Protein AF-A0AAN8ITY5-F1 (afdb_monomer)

Secondary structure (DSSP, 8-state):
------EEEEEEE-TTTTT-HHHHHHHHHHHHHHHHHH--SEEEEEEE-GGGSS-HHHHHHHHHHHHHTSHHHHHH-SEEEEEEETTTT-EEEEEEES-GGG-EEE-TTTT--EEEPPSEEEEEES-GGGTTTSS-TT---TTSGGGTTTTTT---

InterPro domains:
  IPR039737 Type I inositol 1,4,5-trisphosphate 5-phosphatase [PTHR12997] (4-120)

Structure (mmCIF, N/CA/C/O backbone):
data_AF-A0AAN8ITY5-F1
#
_entry.id   AF-A0AAN8ITY5-F1
#
loop_
_atom_site.group_PDB
_atom_site.id
_atom_site.type_symbol
_atom_site.label_atom_id
_atom_site.label_alt_id
_atom_site.label_comp_id
_atom_site.label_asym_id
_atom_site.label_entity_id
_atom_site.label_seq_id
_atom_site.pdbx_PDB_ins_code
_atom_site.Cartn_x
_atom_site.Cartn_y
_atom_site.Cartn_z
_atom_site.occupancy
_atom_site.B_iso_or_equiv
_atom_site.auth_seq_id
_atom_site.auth_comp_id
_atom_site.auth_asym_id
_atom_site.auth_atom_id
_atom_site.pdbx_PDB_model_num
ATOM 1 N N . MET A 1 1 ? -26.074 1.790 18.948 1.00 49.66 1 MET A N 1
ATOM 2 C CA . MET A 1 1 ? -25.411 2.813 18.115 1.00 49.66 1 MET A CA 1
ATOM 3 C C . MET A 1 1 ? -24.650 2.029 17.062 1.00 49.66 1 MET A C 1
ATOM 5 O O . MET A 1 1 ? -23.970 1.095 17.456 1.00 49.66 1 MET A O 1
ATOM 9 N N . ILE A 1 2 ? -24.892 2.248 15.768 1.00 50.47 2 ILE A N 1
ATOM 10 C CA . ILE A 1 2 ? -24.128 1.540 14.729 1.00 50.47 2 ILE A CA 1
ATOM 11 C C . ILE A 1 2 ? -22.766 2.225 14.687 1.00 50.47 2 ILE A C 1
ATOM 13 O O . ILE A 1 2 ? -22.696 3.390 14.299 1.00 50.47 2 ILE A O 1
ATOM 17 N N . ASP A 1 3 ? -21.725 1.537 15.147 1.00 61.53 3 ASP A N 1
ATOM 18 C CA . ASP A 1 3 ? -20.357 2.024 15.019 1.00 61.53 3 ASP A CA 1
ATOM 19 C C . ASP A 1 3 ? -20.012 2.068 13.529 1.00 61.53 3 ASP A C 1
ATOM 21 O O . ASP A 1 3 ? -19.988 1.050 12.836 1.00 61.53 3 ASP A O 1
ATOM 25 N N . TYR A 1 4 ? -19.828 3.278 13.006 1.00 69.00 4 TYR A N 1
ATOM 26 C CA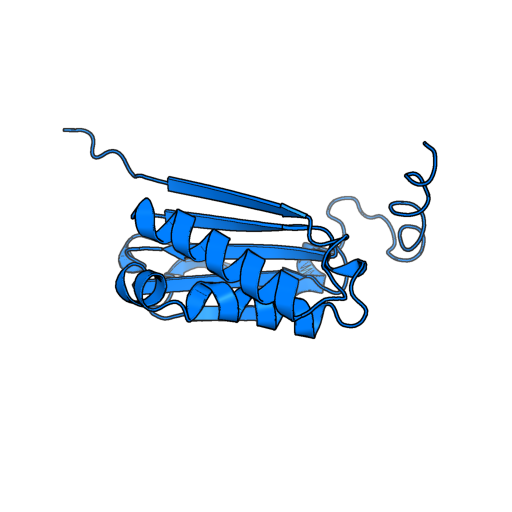 . TYR A 1 4 ? -19.408 3.471 11.628 1.00 69.00 4 TYR A CA 1
ATOM 27 C C . TYR A 1 4 ? -17.927 3.108 11.520 1.00 69.00 4 TYR A C 1
ATOM 29 O O . TYR A 1 4 ? -17.071 3.792 12.082 1.00 69.00 4 TYR A O 1
ATOM 37 N N . ILE A 1 5 ? -17.617 2.040 10.787 1.00 82.06 5 ILE A N 1
ATOM 38 C CA . ILE A 1 5 ? -16.234 1.675 10.479 1.00 82.06 5 ILE A CA 1
ATOM 39 C C . ILE A 1 5 ? -15.731 2.654 9.421 1.00 82.06 5 ILE A C 1
ATOM 41 O O . ILE A 1 5 ? -16.138 2.595 8.259 1.00 82.06 5 ILE A O 1
ATOM 45 N N . LYS A 1 6 ? -14.844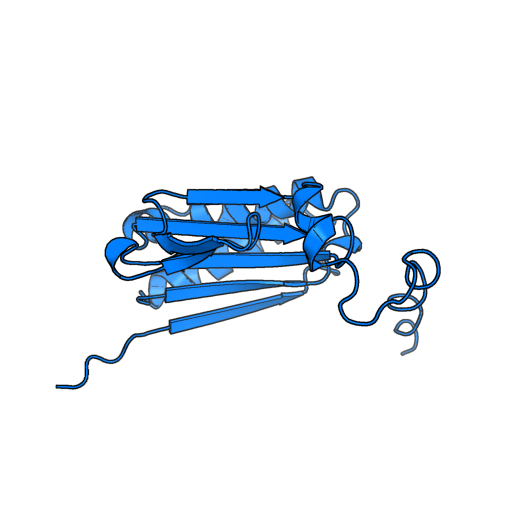 3.571 9.814 1.00 90.19 6 LYS A N 1
ATOM 46 C CA . LYS A 1 6 ? -14.212 4.489 8.865 1.00 90.19 6 LYS A CA 1
ATOM 47 C C . LYS A 1 6 ? -13.198 3.725 8.015 1.00 90.19 6 LYS A C 1
ATOM 49 O O . LYS A 1 6 ? -12.320 3.062 8.562 1.00 90.19 6 LYS A O 1
ATOM 54 N N . GLN A 1 7 ? -13.311 3.847 6.695 1.00 93.31 7 GLN A N 1
ATOM 55 C CA . GLN A 1 7 ? -12.426 3.192 5.732 1.00 93.31 7 GLN A CA 1
ATOM 56 C C . GLN A 1 7 ? -11.834 4.215 4.762 1.00 93.31 7 GLN A C 1
ATOM 58 O O . GLN A 1 7 ? -12.519 5.168 4.387 1.00 93.31 7 GLN A O 1
ATOM 63 N N . VAL A 1 8 ? -10.583 4.009 4.350 1.00 96.12 8 VAL A N 1
ATOM 64 C CA . VAL A 1 8 ? -9.900 4.834 3.341 1.00 96.12 8 VAL A CA 1
ATOM 65 C C . VAL A 1 8 ? -9.423 3.952 2.197 1.00 96.12 8 VAL A C 1
ATOM 67 O O . VAL A 1 8 ? -8.774 2.935 2.418 1.00 96.12 8 VAL A O 1
ATOM 70 N N . PHE A 1 9 ? -9.720 4.361 0.967 1.00 96.25 9 PHE A N 1
ATOM 71 C CA . PHE A 1 9 ? -9.265 3.681 -0.240 1.00 96.25 9 PHE A CA 1
ATOM 72 C C . PHE A 1 9 ? -8.524 4.681 -1.114 1.00 96.25 9 PHE A C 1
ATOM 74 O O . PHE A 1 9 ? -9.094 5.686 -1.536 1.00 96.25 9 PHE A O 1
ATOM 81 N N . ILE A 1 10 ? -7.258 4.395 -1.385 1.00 96.62 10 ILE A N 1
ATOM 82 C CA . ILE A 1 10 ? -6.405 5.187 -2.264 1.00 96.62 10 ILE A CA 1
ATOM 83 C C . ILE A 1 10 ? -6.040 4.316 -3.455 1.00 96.62 10 ILE A C 1
ATOM 85 O O . ILE A 1 10 ? -5.684 3.152 -3.299 1.00 96.62 10 ILE A O 1
ATOM 89 N N . THR A 1 11 ? -6.142 4.875 -4.655 1.00 95.38 11 THR A N 1
ATOM 90 C CA . THR A 1 11 ? -5.635 4.253 -5.879 1.00 95.38 11 THR A CA 1
ATOM 91 C C . THR A 1 11 ? -4.663 5.213 -6.544 1.00 95.38 11 THR A C 1
ATOM 93 O O . THR A 1 11 ? -4.987 6.388 -6.706 1.00 95.38 11 THR A O 1
ATOM 96 N N . GLY A 1 12 ? -3.481 4.726 -6.914 1.00 92.75 12 GLY A N 1
ATOM 97 C CA . GLY A 1 12 ? -2.471 5.507 -7.620 1.00 92.75 12 GLY A CA 1
ATOM 98 C C . GLY A 1 12 ? -1.902 4.756 -8.813 1.00 92.75 12 GLY A C 1
ATOM 99 O O . GLY A 1 12 ? -1.531 3.590 -8.693 1.00 92.75 12 GLY A O 1
ATOM 100 N N . ASP A 1 13 ? -1.806 5.442 -9.949 1.00 92.50 13 ASP A N 1
ATOM 101 C CA . ASP A 1 13 ? -1.031 4.984 -11.100 1.00 92.50 13 ASP A CA 1
ATOM 102 C C . ASP A 1 13 ? 0.372 5.598 -11.033 1.00 92.50 13 ASP A C 1
ATOM 104 O O . ASP A 1 13 ? 0.533 6.822 -11.064 1.00 92.50 13 ASP A O 1
ATOM 108 N N . VAL A 1 14 ? 1.387 4.747 -10.900 1.00 91.38 14 VAL A N 1
ATOM 109 C CA . VAL A 1 14 ? 2.791 5.159 -10.793 1.00 91.38 14 VAL A CA 1
ATOM 110 C C . VAL A 1 14 ? 3.534 5.073 -12.124 1.00 91.38 14 VAL A C 1
ATOM 112 O O . VAL A 1 14 ? 4.742 5.321 -12.154 1.00 91.38 14 VAL A O 1
ATOM 115 N N . SER A 1 15 ? 2.848 4.790 -13.238 1.00 89.69 15 SER A N 1
ATOM 116 C CA . SER A 1 15 ? 3.483 4.609 -14.550 1.00 89.69 15 SER A CA 1
ATOM 117 C C . SER A 1 15 ? 4.333 5.808 -14.987 1.00 89.69 15 SER A C 1
ATOM 119 O O . SER A 1 15 ? 5.366 5.651 -15.631 1.00 89.69 15 SER A O 1
ATOM 121 N N . CYS A 1 16 ? 3.911 7.018 -14.611 1.00 83.12 16 CYS A N 1
ATOM 122 C CA . CYS A 1 16 ? 4.576 8.279 -14.949 1.00 83.12 16 CYS A CA 1
ATOM 123 C C . CYS A 1 16 ? 5.647 8.708 -13.930 1.00 83.12 16 CYS A C 1
ATOM 125 O O . CYS A 1 16 ? 6.344 9.697 -14.156 1.00 83.12 16 CYS A O 1
ATOM 127 N N . ILE A 1 17 ? 5.750 7.999 -12.802 1.00 79.44 17 ILE A N 1
ATOM 128 C CA . ILE A 1 17 ? 6.635 8.325 -11.673 1.00 79.44 17 ILE A CA 1
ATOM 129 C C . ILE A 1 17 ? 7.766 7.294 -11.543 1.00 79.44 17 ILE A C 1
ATOM 131 O O . ILE A 1 17 ? 8.830 7.631 -11.036 1.00 79.44 17 ILE A O 1
ATOM 135 N N . GLY A 1 18 ? 7.558 6.066 -12.041 1.00 63.09 18 GLY A N 1
ATOM 136 C CA . GLY A 1 18 ? 8.342 4.844 -11.799 1.00 63.09 18 GLY A CA 1
ATOM 137 C C . GLY A 1 18 ? 9.867 4.896 -11.964 1.00 63.09 18 GLY A C 1
ATOM 138 O O . GLY A 1 18 ? 10.537 3.952 -11.564 1.00 63.09 18 GLY A O 1
ATOM 139 N N . THR A 1 19 ? 10.433 5.971 -12.513 1.00 66.94 19 THR A N 1
ATOM 140 C CA . THR A 1 19 ? 11.884 6.165 -12.689 1.00 66.94 19 THR A CA 1
ATOM 141 C C . THR A 1 19 ? 12.487 7.260 -11.798 1.00 66.94 19 THR A C 1
ATOM 143 O O . THR A 1 19 ? 13.698 7.470 -11.820 1.00 66.94 19 THR A O 1
ATOM 146 N N . LYS A 1 20 ? 11.678 7.962 -10.993 1.00 80.62 20 LYS A N 1
ATOM 147 C CA . LYS A 1 20 ? 12.106 9.065 -10.118 1.00 80.62 20 LYS A CA 1
ATOM 148 C C . LYS A 1 20 ? 11.875 8.707 -8.649 1.00 80.62 20 LYS A C 1
ATOM 150 O O . LYS A 1 20 ? 10.787 8.921 -8.117 1.00 80.62 20 LYS A O 1
ATOM 155 N N . ASP A 1 21 ? 12.910 8.177 -7.997 1.00 83.44 21 ASP A N 1
ATOM 156 C CA . ASP A 1 21 ? 12.844 7.697 -6.604 1.00 83.44 21 ASP A CA 1
ATOM 157 C C . ASP A 1 21 ? 12.321 8.770 -5.629 1.00 83.44 21 ASP A C 1
ATOM 159 O O . ASP A 1 21 ? 11.417 8.503 -4.839 1.00 83.44 21 ASP A O 1
ATOM 163 N N . ASP A 1 22 ? 12.801 10.013 -5.744 1.00 88.56 22 ASP A N 1
ATOM 164 C CA . ASP A 1 22 ? 12.366 11.123 -4.883 1.00 88.56 22 ASP A CA 1
ATOM 165 C C . ASP A 1 22 ? 10.868 11.438 -5.024 1.00 88.56 22 ASP A C 1
ATOM 167 O O . ASP A 1 22 ? 10.176 11.663 -4.025 1.00 88.56 22 ASP A O 1
ATOM 171 N N . ASP A 1 23 ? 10.343 11.414 -6.253 1.00 90.31 23 ASP A N 1
ATOM 172 C CA . ASP A 1 23 ? 8.926 11.680 -6.514 1.00 90.31 23 ASP A CA 1
ATOM 173 C C . ASP A 1 23 ? 8.047 10.546 -5.965 1.00 90.31 23 ASP A C 1
ATOM 175 O O . ASP A 1 23 ? 6.988 10.808 -5.391 1.00 90.31 23 ASP A O 1
ATOM 179 N N . LEU A 1 24 ? 8.501 9.292 -6.064 1.00 91.06 24 LEU A N 1
ATOM 180 C CA . LEU A 1 24 ? 7.813 8.137 -5.482 1.00 91.06 24 LEU A CA 1
ATOM 181 C C . LEU A 1 24 ? 7.811 8.163 -3.957 1.00 91.06 24 LEU A C 1
ATOM 183 O O . LEU A 1 24 ? 6.775 7.897 -3.344 1.00 91.06 24 LEU A O 1
ATOM 187 N N . ARG A 1 25 ? 8.938 8.509 -3.328 1.00 92.31 25 ARG A N 1
ATOM 188 C CA . ARG A 1 25 ? 9.019 8.676 -1.869 1.00 92.31 25 ARG A CA 1
ATOM 189 C C . ARG A 1 25 ? 8.081 9.771 -1.394 1.00 92.31 25 ARG A C 1
ATOM 191 O O . ARG A 1 25 ? 7.353 9.578 -0.422 1.00 92.31 25 ARG A O 1
ATOM 198 N N . ARG A 1 26 ? 8.059 10.901 -2.103 1.00 93.31 26 ARG A N 1
ATOM 199 C CA . ARG A 1 26 ? 7.149 12.006 -1.808 1.00 93.31 26 ARG A CA 1
ATOM 200 C C . ARG A 1 26 ? 5.695 11.575 -1.950 1.00 93.31 26 ARG A C 1
ATOM 202 O O . ARG A 1 26 ? 4.924 11.788 -1.023 1.00 93.31 26 ARG A O 1
ATOM 209 N N . TRP A 1 27 ? 5.332 10.944 -3.065 1.00 94.31 27 TRP A N 1
ATOM 210 C CA . TRP A 1 27 ? 3.978 10.435 -3.285 1.00 94.31 27 TRP A CA 1
ATOM 211 C C . TRP A 1 27 ? 3.550 9.471 -2.172 1.00 94.31 27 TRP A C 1
ATOM 213 O O . TRP A 1 27 ? 2.486 9.647 -1.584 1.00 94.31 27 TRP A O 1
ATOM 223 N N . SER A 1 28 ? 4.416 8.521 -1.815 1.00 95.12 28 SER A N 1
ATOM 224 C CA . SER A 1 28 ? 4.162 7.539 -0.753 1.00 95.12 28 SER A CA 1
ATOM 225 C C . SER A 1 28 ? 3.952 8.212 0.608 1.00 95.12 28 SER A C 1
ATOM 227 O O . SER A 1 28 ? 3.026 7.863 1.337 1.00 95.12 28 SER A O 1
ATOM 229 N N . SER A 1 29 ? 4.754 9.233 0.922 1.00 95.12 29 SER A N 1
ATOM 230 C CA . SER A 1 29 ? 4.606 10.017 2.151 1.00 95.12 29 SER A CA 1
ATOM 231 C C . SER A 1 29 ? 3.289 10.798 2.195 1.00 95.12 29 SER A C 1
ATOM 233 O O . SER A 1 29 ? 2.635 10.814 3.234 1.00 95.12 29 SER A O 1
ATOM 235 N N . GLU A 1 30 ? 2.863 11.416 1.090 1.00 95.81 30 GLU A N 1
ATOM 236 C CA . GLU A 1 30 ? 1.578 12.131 1.037 1.00 95.81 30 GLU A CA 1
ATOM 237 C C . GLU A 1 30 ? 0.384 11.173 1.162 1.00 95.81 30 GLU A C 1
ATOM 239 O O . GLU A 1 30 ? -0.554 11.457 1.904 1.00 95.81 30 GLU A O 1
ATOM 244 N N . VAL A 1 31 ? 0.447 9.997 0.527 1.00 96.88 31 VAL A N 1
ATOM 245 C CA . VAL A 1 31 ? -0.547 8.923 0.707 1.00 96.88 31 VAL A CA 1
ATOM 246 C C . VAL A 1 31 ? -0.652 8.515 2.176 1.00 96.88 31 VAL A C 1
ATOM 248 O O . VAL A 1 31 ? -1.751 8.386 2.715 1.00 96.88 31 VAL A O 1
ATOM 251 N N . ALA A 1 32 ? 0.483 8.334 2.845 1.00 96.88 32 ALA A N 1
ATOM 252 C CA . ALA A 1 32 ? 0.520 7.954 4.250 1.00 96.88 32 ALA A CA 1
ATOM 253 C C . ALA A 1 32 ? -0.059 9.039 5.168 1.00 96.88 32 ALA A C 1
ATOM 255 O O . ALA A 1 32 ? -0.821 8.720 6.081 1.00 96.88 32 ALA A O 1
ATOM 256 N N . LYS A 1 33 ? 0.240 10.317 4.904 1.00 96.50 33 LYS A N 1
ATOM 257 C CA . LYS A 1 33 ? -0.34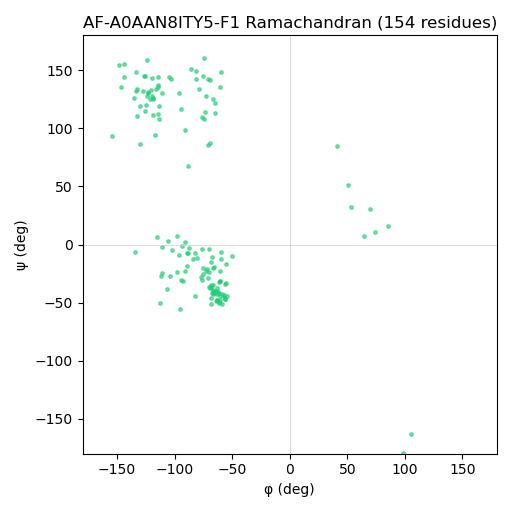9 11.450 5.636 1.00 96.50 33 LYS A CA 1
ATOM 258 C C . LYS A 1 33 ? -1.865 11.488 5.484 1.00 96.50 33 LYS A C 1
ATOM 260 O O . LYS A 1 33 ?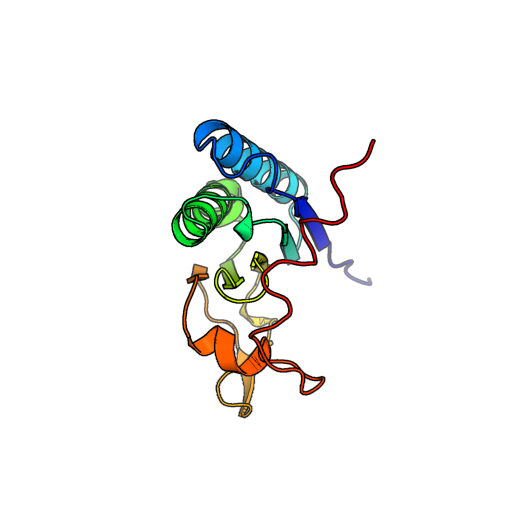 -2.554 11.563 6.495 1.00 96.50 33 LYS A O 1
ATOM 265 N N . GLU A 1 34 ? -2.377 11.350 4.263 1.00 96.31 34 GLU A N 1
ATOM 266 C CA . GLU A 1 34 ? -3.820 11.326 3.990 1.00 96.31 34 GLU A CA 1
ATOM 267 C C . GLU A 1 34 ? -4.525 10.228 4.806 1.00 96.31 34 GLU A C 1
ATOM 269 O O . GLU A 1 34 ? -5.528 10.469 5.479 1.00 96.31 34 GLU A O 1
ATOM 274 N N . ILE A 1 35 ? -3.965 9.015 4.823 1.00 97.19 35 ILE A N 1
ATOM 275 C CA . ILE A 1 35 ? -4.507 7.910 5.627 1.00 97.19 35 ILE A CA 1
ATOM 276 C C . ILE A 1 35 ? -4.442 8.245 7.124 1.00 97.19 35 ILE A C 1
ATOM 278 O O . ILE A 1 35 ? -5.426 8.059 7.848 1.00 97.19 35 ILE A O 1
ATOM 282 N N . ALA A 1 36 ? -3.294 8.731 7.597 1.00 95.31 36 ALA A N 1
ATOM 283 C CA . ALA A 1 36 ? -3.052 9.021 9.005 1.00 95.31 36 ALA A CA 1
ATOM 284 C C . ALA A 1 36 ? -3.964 10.130 9.550 1.00 95.31 36 ALA A C 1
ATOM 286 O O . ALA A 1 36 ? -4.479 10.012 10.662 1.00 95.31 36 ALA A O 1
ATOM 287 N N . GLU A 1 37 ? -4.210 11.186 8.776 1.00 95.38 37 GLU A N 1
ATOM 288 C CA . GLU A 1 37 ? -5.113 12.280 9.144 1.00 95.38 37 GLU A CA 1
ATOM 289 C C . GLU A 1 37 ? -6.552 11.792 9.298 1.00 95.38 37 GLU A C 1
ATOM 291 O O . GLU A 1 37 ? -7.279 12.205 10.208 1.00 95.38 37 GLU A O 1
ATOM 296 N N . GLN A 1 38 ? -6.956 10.853 8.446 1.00 94.81 38 GLN A N 1
ATOM 297 C CA . GLN A 1 38 ? -8.286 10.280 8.498 1.00 94.81 38 GLN A CA 1
ATOM 298 C C . GLN A 1 38 ? -8.481 9.288 9.652 1.00 94.81 38 GLN A C 1
ATOM 300 O O . GLN A 1 38 ? -9.623 9.140 10.094 1.00 94.81 38 GLN A O 1
ATOM 305 N N . LYS A 1 39 ? -7.425 8.645 10.163 1.00 93.62 39 LYS A N 1
ATOM 306 C CA . LYS A 1 39 ? -7.490 7.657 11.261 1.00 93.62 39 LYS A CA 1
ATOM 307 C C . LYS A 1 39 ? -8.548 6.555 11.042 1.00 93.62 39 LYS A C 1
ATOM 309 O O . LYS A 1 39 ? -9.405 6.360 11.906 1.00 93.62 39 LYS A O 1
ATOM 314 N N . PRO A 1 40 ? -8.565 5.864 9.888 1.00 95.19 40 PRO A N 1
ATOM 315 C CA . PRO A 1 40 ? -9.572 4.844 9.611 1.00 95.19 40 PRO A CA 1
ATOM 316 C C . PRO A 1 40 ? -9.324 3.553 10.404 1.00 95.19 40 PRO A C 1
ATOM 318 O O . PRO A 1 40 ? -8.210 3.273 10.830 1.00 95.19 40 PRO A O 1
ATOM 321 N N . GLU A 1 41 ? -10.351 2.724 10.555 1.00 93.50 41 GLU A N 1
ATOM 322 C CA . GLU A 1 41 ? -10.218 1.358 11.087 1.00 93.50 41 GLU A CA 1
ATOM 323 C C . GLU A 1 41 ? -9.520 0.425 10.085 1.00 93.50 41 GLU A C 1
ATOM 325 O O . GLU A 1 41 ? -8.864 -0.548 10.457 1.00 93.50 41 GLU A O 1
ATOM 330 N N . PHE A 1 42 ? -9.675 0.729 8.796 1.00 93.06 42 PHE A N 1
ATOM 331 C CA . PHE A 1 42 ? -9.139 -0.046 7.689 1.00 93.06 42 PHE A CA 1
ATOM 332 C C . PHE A 1 42 ? -8.761 0.876 6.532 1.00 93.06 42 PHE A C 1
ATOM 334 O O . PHE A 1 42 ? -9.533 1.767 6.166 1.00 93.06 42 PHE A O 1
ATOM 341 N N . ALA A 1 43 ? -7.595 0.659 5.935 1.00 96.38 43 ALA A N 1
ATOM 342 C CA . ALA A 1 43 ? -7.200 1.374 4.731 1.00 96.38 43 ALA A CA 1
ATOM 343 C C . ALA A 1 43 ? -6.628 0.439 3.668 1.00 96.38 43 ALA A C 1
ATOM 345 O O . ALA A 1 43 ? -5.993 -0.570 3.976 1.00 96.38 43 ALA A O 1
ATOM 346 N N . VAL A 1 44 ? -6.846 0.805 2.407 1.00 96.00 44 VAL A N 1
ATOM 347 C CA . VAL A 1 44 ? -6.295 0.112 1.242 1.00 96.00 44 VAL A CA 1
ATOM 348 C C . VAL A 1 44 ? -5.590 1.112 0.347 1.00 96.00 44 VAL A C 1
ATOM 350 O O . VAL A 1 44 ? -6.160 2.143 -0.009 1.00 96.00 44 VAL A O 1
ATOM 353 N N . VAL A 1 45 ? -4.374 0.772 -0.063 1.00 97.75 45 VAL A N 1
ATOM 354 C CA . VAL A 1 45 ? -3.644 1.466 -1.122 1.00 97.75 45 VAL A CA 1
ATOM 355 C C . VAL A 1 45 ? -3.486 0.508 -2.291 1.00 97.75 45 VAL A C 1
ATOM 357 O O . VAL A 1 45 ? -2.786 -0.498 -2.190 1.00 97.75 45 VAL A O 1
ATOM 360 N N . HIS A 1 46 ? -4.157 0.817 -3.392 1.00 96.88 46 HIS A N 1
ATOM 361 C CA . HIS A 1 46 ? -4.027 0.123 -4.662 1.00 96.88 46 HIS A CA 1
ATOM 362 C C . HIS A 1 46 ? -3.048 0.879 -5.565 1.00 96.88 46 HIS A C 1
ATOM 364 O O . HIS A 1 46 ? -3.164 2.091 -5.748 1.00 96.88 46 HIS A O 1
ATOM 370 N N . VAL A 1 47 ? -2.083 0.166 -6.132 1.00 95.38 47 VAL A N 1
ATOM 371 C CA . VAL A 1 47 ? -1.031 0.709 -6.993 1.00 95.38 47 VAL A CA 1
ATOM 372 C C . VAL A 1 47 ? -1.116 0.050 -8.360 1.00 95.38 47 VAL A C 1
ATOM 374 O O . VAL A 1 47 ? -1.215 -1.173 -8.459 1.00 95.38 47 VAL A O 1
ATOM 377 N N . GLN A 1 48 ? -1.052 0.858 -9.410 1.00 93.50 48 GLN A N 1
ATOM 378 C CA . GLN A 1 48 ? -1.051 0.423 -10.804 1.00 93.50 48 GLN A CA 1
ATOM 379 C C . GLN A 1 48 ? 0.180 0.973 -11.528 1.00 93.50 48 GLN A C 1
ATOM 381 O O . GLN A 1 48 ? 0.780 1.946 -11.078 1.00 93.50 48 GLN A O 1
ATOM 386 N N . GLY A 1 49 ? 0.570 0.351 -12.642 1.00 90.88 49 GLY A N 1
ATOM 387 C CA . GLY A 1 49 ? 1.636 0.882 -13.500 1.00 90.88 49 GLY A CA 1
ATOM 388 C C . GLY A 1 49 ? 3.062 0.502 -13.090 1.00 90.88 49 GLY A C 1
ATOM 389 O O . GLY A 1 49 ? 4.012 1.097 -13.594 1.00 90.88 49 GLY A O 1
ATOM 390 N N . LEU A 1 50 ? 3.251 -0.510 -12.229 1.00 90.62 50 LEU A N 1
ATOM 391 C CA . LEU A 1 50 ? 4.588 -0.922 -11.767 1.00 90.62 50 LEU A CA 1
ATOM 392 C C . LEU A 1 50 ? 5.502 -1.378 -12.914 1.00 90.62 50 LEU A C 1
ATOM 394 O O . LEU A 1 50 ? 6.705 -1.163 -12.854 1.00 90.62 50 LEU A O 1
ATOM 398 N N . HIS A 1 51 ? 4.947 -1.958 -13.982 1.00 90.06 51 HIS A N 1
ATOM 399 C CA . HIS A 1 51 ? 5.719 -2.401 -15.151 1.00 90.06 51 HIS A CA 1
ATOM 400 C C . HIS A 1 51 ? 6.343 -1.268 -15.974 1.00 90.06 51 HIS A C 1
ATOM 402 O O . HIS A 1 51 ? 7.135 -1.540 -16.873 1.00 90.06 51 HIS A O 1
ATOM 408 N N . SER A 1 52 ? 5.976 -0.011 -15.720 1.00 88.44 52 SER A N 1
ATOM 409 C CA . SER A 1 52 ? 6.630 1.134 -16.357 1.00 88.44 52 SER A CA 1
ATOM 410 C C . SER A 1 52 ? 7.955 1.508 -15.686 1.00 88.44 52 SER A C 1
ATOM 412 O O . SER A 1 52 ? 8.695 2.312 -16.245 1.00 88.44 52 SER A O 1
ATOM 414 N N . ALA A 1 53 ? 8.251 0.958 -14.505 1.00 87.75 53 ALA A N 1
ATOM 415 C CA . ALA A 1 53 ? 9.526 1.147 -13.826 1.00 87.75 53 ALA A CA 1
ATOM 416 C C . ALA A 1 53 ? 10.606 0.205 -14.381 1.00 87.75 53 ALA A C 1
ATOM 418 O O . ALA A 1 53 ? 10.312 -0.927 -14.764 1.00 87.75 53 ALA A O 1
ATOM 419 N N . ASP A 1 54 ? 11.864 0.652 -14.345 1.00 87.81 54 ASP A N 1
ATOM 420 C CA . ASP A 1 54 ? 13.018 -0.179 -14.721 1.00 87.81 54 ASP A CA 1
ATOM 421 C C . ASP A 1 54 ? 13.228 -1.345 -13.740 1.00 87.81 54 ASP A C 1
ATOM 423 O O . ASP A 1 54 ? 13.613 -2.443 -14.142 1.00 87.81 54 ASP A O 1
ATOM 427 N N . ASP A 1 55 ? 12.937 -1.110 -12.456 1.00 90.44 55 ASP A N 1
ATOM 428 C CA . ASP A 1 55 ? 12.963 -2.116 -11.393 1.00 90.44 55 ASP A CA 1
ATOM 429 C C . ASP A 1 55 ? 11.650 -2.072 -10.580 1.00 90.44 55 ASP A C 1
ATOM 431 O O . ASP A 1 55 ? 11.551 -1.374 -9.562 1.00 90.44 55 ASP A O 1
ATOM 435 N N . PRO A 1 56 ? 10.609 -2.797 -11.031 1.00 90.88 56 PRO A N 1
ATOM 436 C CA . PRO A 1 56 ? 9.312 -2.835 -10.357 1.00 90.88 56 PRO A CA 1
ATOM 437 C C . PRO A 1 56 ? 9.381 -3.371 -8.918 1.00 90.88 56 PRO A C 1
ATOM 439 O O . PRO A 1 56 ? 8.606 -2.937 -8.061 1.00 90.88 56 PRO A O 1
ATOM 442 N N . ASP A 1 57 ? 10.306 -4.291 -8.626 1.00 91.75 57 ASP A N 1
ATOM 443 C CA . ASP A 1 57 ? 10.498 -4.868 -7.291 1.00 91.75 57 ASP A CA 1
ATOM 444 C C . ASP A 1 57 ? 11.040 -3.820 -6.322 1.00 91.75 57 ASP A C 1
ATOM 446 O O . ASP A 1 57 ? 10.540 -3.678 -5.200 1.00 91.75 57 ASP A O 1
ATOM 450 N N . TYR A 1 58 ? 12.048 -3.068 -6.756 1.00 91.31 58 TYR A N 1
ATOM 451 C CA . TYR A 1 58 ? 12.602 -1.964 -5.986 1.00 91.31 58 TYR A CA 1
ATOM 452 C C . TYR A 1 58 ? 11.547 -0.884 -5.728 1.00 91.31 58 TYR A C 1
ATOM 454 O O . TYR A 1 58 ? 11.327 -0.522 -4.570 1.00 91.31 58 TYR A O 1
ATOM 462 N N . ILE A 1 59 ? 10.826 -0.436 -6.764 1.00 92.25 59 ILE A N 1
ATOM 463 C CA . ILE A 1 59 ? 9.771 0.579 -6.618 1.00 92.25 59 ILE A CA 1
ATOM 464 C C . ILE A 1 59 ? 8.683 0.128 -5.642 1.00 92.25 59 ILE A C 1
ATOM 466 O O . ILE A 1 59 ? 8.265 0.898 -4.777 1.00 92.25 59 ILE A O 1
ATOM 470 N N . SER A 1 60 ? 8.266 -1.136 -5.719 1.00 93.25 60 SER A N 1
ATOM 471 C CA . SER A 1 60 ? 7.290 -1.703 -4.786 1.00 93.25 60 SER A CA 1
ATOM 472 C C . SER A 1 60 ? 7.761 -1.583 -3.335 1.00 93.25 60 SER A C 1
ATOM 474 O O . SER A 1 60 ? 6.994 -1.173 -2.467 1.00 93.25 60 SER A O 1
ATOM 476 N N . ARG A 1 61 ? 9.040 -1.875 -3.059 1.00 93.25 61 ARG A N 1
ATOM 477 C CA . ARG A 1 61 ? 9.616 -1.742 -1.710 1.00 93.25 61 ARG A CA 1
ATOM 478 C C . ARG A 1 61 ? 9.680 -0.291 -1.248 1.00 93.25 61 ARG A C 1
ATOM 480 O O . ARG A 1 61 ? 9.410 -0.047 -0.078 1.00 93.25 61 ARG A O 1
ATOM 487 N N . VAL A 1 62 ? 10.007 0.644 -2.142 1.00 93.06 62 VAL A N 1
ATOM 488 C CA . VAL A 1 62 ? 10.030 2.086 -1.841 1.00 93.06 62 VAL A CA 1
ATOM 489 C C . VAL A 1 62 ? 8.642 2.596 -1.466 1.00 93.06 62 VAL A C 1
ATOM 491 O O . VAL A 1 62 ? 8.514 3.347 -0.503 1.00 93.06 62 VAL A O 1
ATOM 494 N N . ILE A 1 63 ? 7.602 2.165 -2.182 1.00 94.56 63 ILE A N 1
ATOM 495 C CA . ILE A 1 63 ? 6.217 2.538 -1.869 1.00 94.56 63 ILE A CA 1
ATOM 496 C C . ILE A 1 63 ? 5.802 1.985 -0.504 1.00 94.56 63 ILE A C 1
ATOM 498 O O . ILE A 1 63 ? 5.270 2.712 0.332 1.00 94.56 63 ILE A O 1
ATOM 502 N N . ILE A 1 64 ? 6.066 0.697 -0.268 1.00 94.38 64 ILE A N 1
ATOM 503 C CA . ILE A 1 64 ? 5.723 0.014 0.983 1.00 94.38 64 ILE A CA 1
ATOM 504 C C . ILE A 1 64 ? 6.392 0.707 2.177 1.00 94.38 64 ILE A C 1
ATOM 506 O O . ILE A 1 64 ? 5.696 1.053 3.131 1.00 94.38 64 ILE A O 1
ATOM 510 N N . SER A 1 65 ? 7.707 0.948 2.119 1.00 93.12 65 SER A N 1
ATOM 511 C CA . SER A 1 65 ? 8.440 1.609 3.208 1.00 93.12 65 SER A CA 1
ATOM 512 C C . SER A 1 65 ? 8.034 3.070 3.367 1.00 93.12 65 SER A C 1
ATOM 514 O O . SER A 1 65 ? 7.784 3.520 4.480 1.00 93.12 65 SER A O 1
ATOM 516 N N . GLY A 1 66 ? 7.854 3.800 2.262 1.00 93.31 66 GLY A N 1
ATOM 517 C CA . GLY A 1 66 ? 7.410 5.193 2.282 1.00 93.31 66 GLY A CA 1
ATOM 518 C C . GLY A 1 66 ? 6.036 5.402 2.926 1.00 93.31 66 GLY A C 1
ATOM 519 O O . GLY A 1 66 ? 5.759 6.508 3.389 1.00 93.31 66 GLY A O 1
ATOM 520 N N . ILE A 1 67 ? 5.200 4.358 2.977 1.00 95.62 67 ILE A N 1
ATOM 521 C CA . ILE A 1 67 ? 3.902 4.390 3.657 1.00 95.62 67 ILE A CA 1
ATOM 522 C C . ILE A 1 67 ? 3.988 3.849 5.087 1.00 95.62 67 ILE A C 1
ATOM 524 O O . ILE A 1 67 ? 3.584 4.537 6.021 1.00 95.62 67 ILE A O 1
ATOM 528 N N . ILE A 1 68 ? 4.482 2.622 5.272 1.00 93.38 68 ILE A N 1
ATOM 529 C CA . ILE A 1 68 ? 4.446 1.928 6.572 1.00 93.38 68 ILE A CA 1
ATOM 530 C C . ILE A 1 68 ? 5.392 2.568 7.588 1.00 93.38 68 ILE A C 1
ATOM 532 O O . ILE A 1 68 ? 5.044 2.653 8.765 1.00 93.38 68 ILE A O 1
ATOM 536 N N . ASP A 1 69 ? 6.555 3.053 7.147 1.00 89.94 69 ASP A N 1
AT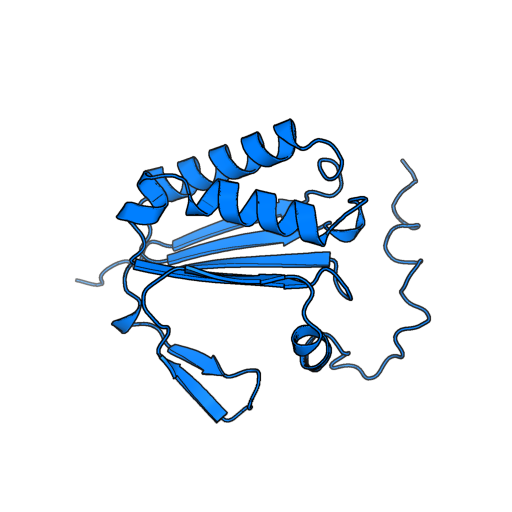OM 537 C CA . ASP A 1 69 ? 7.569 3.590 8.059 1.00 89.94 69 ASP A CA 1
ATOM 538 C C . ASP A 1 69 ? 7.209 4.995 8.569 1.00 89.94 69 ASP A C 1
ATOM 540 O O . ASP A 1 69 ? 7.910 5.546 9.424 1.00 89.94 69 ASP A O 1
ATOM 544 N N . LEU A 1 70 ? 6.107 5.587 8.085 1.00 92.00 70 LEU A N 1
ATOM 545 C CA . LEU A 1 70 ? 5.592 6.830 8.641 1.00 92.00 70 LEU A CA 1
ATOM 546 C C . LEU A 1 70 ? 5.124 6.575 10.094 1.00 92.00 70 LEU A C 1
ATOM 548 O O . LEU A 1 70 ? 4.240 5.739 10.312 1.00 92.00 70 LEU A O 1
ATOM 552 N N . PRO A 1 71 ? 5.661 7.288 11.108 1.00 91.00 71 PRO A N 1
ATOM 553 C CA . PRO A 1 71 ? 5.375 7.002 12.517 1.00 91.00 71 PRO A CA 1
ATOM 554 C C . PRO A 1 71 ? 3.887 7.005 12.873 1.00 91.00 71 PRO A C 1
ATOM 556 O O . PRO A 1 71 ? 3.456 6.275 13.763 1.00 91.00 71 PRO A O 1
ATOM 559 N N . GLU A 1 72 ? 3.099 7.843 12.211 1.00 92.88 72 GLU A N 1
ATOM 560 C CA . GLU A 1 72 ? 1.658 7.950 12.391 1.00 92.88 72 GLU A CA 1
ATOM 561 C C . GLU A 1 72 ? 0.918 6.701 11.898 1.00 92.88 72 GLU A C 1
ATOM 563 O O . GLU A 1 72 ? -0.027 6.272 12.556 1.00 92.88 72 GLU A O 1
ATOM 568 N N . ILE A 1 73 ? 1.373 6.084 10.801 1.00 94.31 73 ILE A N 1
ATOM 569 C CA . ILE A 1 73 ? 0.825 4.820 10.291 1.00 94.31 73 ILE A CA 1
ATOM 570 C C . ILE A 1 73 ? 1.155 3.691 11.262 1.00 94.31 73 ILE A C 1
ATOM 572 O O . ILE A 1 73 ? 0.245 3.006 11.727 1.00 94.31 73 ILE A O 1
ATOM 576 N N . HIS A 1 74 ? 2.425 3.555 11.646 1.00 87.69 74 HIS A N 1
ATOM 577 C CA . HIS A 1 74 ? 2.869 2.499 12.559 1.00 87.69 74 HIS A CA 1
ATOM 578 C C . HIS A 1 74 ? 2.193 2.584 13.942 1.00 87.69 74 HIS A C 1
ATOM 580 O O . HIS A 1 74 ? 1.985 1.572 14.605 1.00 87.69 74 HIS A O 1
ATOM 586 N N . LYS A 1 75 ? 1.857 3.787 14.423 1.00 90.88 75 LYS A N 1
ATOM 587 C CA . LYS A 1 75 ? 1.136 3.957 15.698 1.00 90.88 75 LYS A CA 1
ATOM 588 C C . LYS A 1 75 ? -0.354 3.654 15.597 1.00 90.88 75 LYS A C 1
ATOM 590 O O . LYS A 1 75 ? -0.966 3.359 16.618 1.00 90.88 75 LYS A O 1
ATOM 595 N N . HIS A 1 76 ? -0.941 3.838 14.418 1.00 94.69 76 HIS A N 1
ATOM 596 C CA . HIS A 1 76 ? -2.384 3.731 14.229 1.00 94.69 76 HIS A CA 1
ATOM 597 C C . HIS A 1 76 ? -2.813 2.338 13.771 1.00 94.69 76 HIS A C 1
ATOM 599 O O . HIS A 1 76 ? -3.910 1.925 14.117 1.00 94.69 76 HIS A O 1
ATOM 605 N N . PHE A 1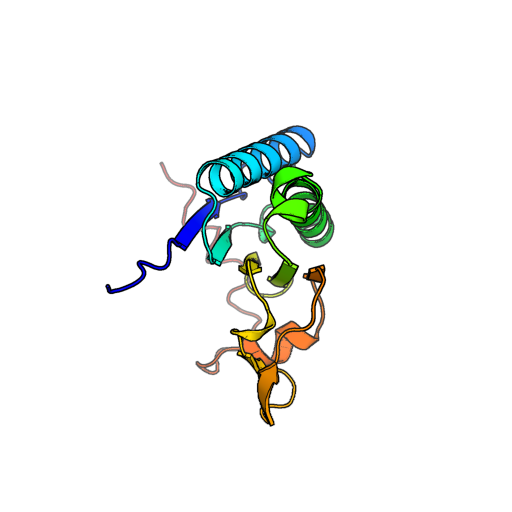 77 ? -1.986 1.605 13.024 1.00 94.56 77 PHE A N 1
ATOM 606 C CA . PHE A 1 77 ? -2.330 0.275 12.515 1.00 94.56 77 PHE A CA 1
ATOM 607 C C . PHE A 1 77 ? -1.465 -0.820 13.143 1.00 94.56 77 PHE A C 1
ATOM 609 O O . PHE A 1 77 ? -0.257 -0.851 12.923 1.00 94.56 77 PHE A O 1
ATOM 616 N N . ASP A 1 78 ? -2.090 -1.769 13.844 1.00 92.88 78 ASP A N 1
ATOM 617 C CA . ASP A 1 78 ? -1.391 -2.893 14.484 1.00 92.88 78 ASP A CA 1
ATOM 618 C C . ASP A 1 78 ? -0.862 -3.930 13.483 1.00 92.88 78 ASP A C 1
ATOM 620 O O . ASP A 1 78 ? 0.013 -4.742 13.806 1.00 92.88 78 ASP A O 1
ATOM 624 N N . SER A 1 79 ? -1.427 -3.962 12.273 1.00 92.81 79 SER A N 1
ATOM 625 C CA . SER A 1 79 ? -0.960 -4.866 11.228 1.00 92.81 79 SER A CA 1
ATOM 626 C C . SER A 1 79 ? -1.132 -4.306 9.826 1.00 92.81 79 SER A C 1
ATOM 628 O O . SER A 1 79 ? -2.021 -3.494 9.548 1.00 92.81 79 SER A O 1
ATOM 630 N N . SER A 1 80 ? -0.293 -4.791 8.917 1.00 92.94 80 SER A N 1
ATOM 631 C CA . SER A 1 80 ? -0.470 -4.567 7.491 1.00 92.94 80 S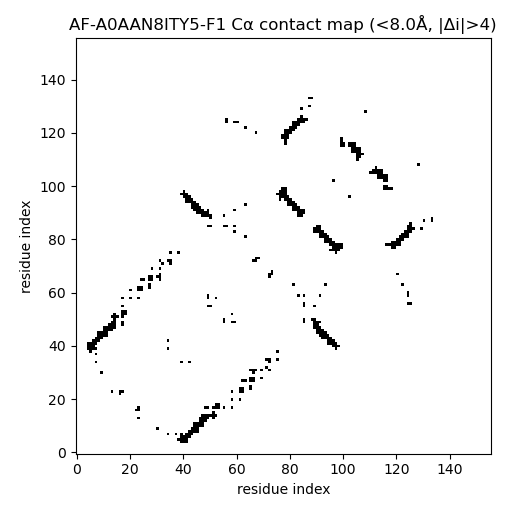ER A CA 1
ATOM 632 C C . SER A 1 80 ? -0.054 -5.772 6.670 1.00 92.94 80 SER A C 1
ATOM 634 O O . SER A 1 80 ? 0.771 -6.584 7.090 1.00 92.94 80 SER A O 1
ATOM 636 N N . ILE A 1 81 ? -0.634 -5.875 5.478 1.00 91.38 81 ILE A N 1
ATOM 637 C CA . ILE A 1 81 ? -0.255 -6.880 4.494 1.00 91.38 81 ILE A CA 1
ATOM 638 C C . ILE A 1 81 ? -0.140 -6.212 3.130 1.00 91.38 81 ILE A C 1
ATOM 640 O O . ILE A 1 81 ? -1.090 -5.589 2.658 1.00 91.38 81 ILE A O 1
ATOM 644 N N . ALA A 1 82 ? 1.008 -6.373 2.478 1.00 91.56 82 ALA A N 1
ATOM 645 C CA . ALA A 1 82 ? 1.239 -5.898 1.122 1.00 91.56 82 ALA A CA 1
ATOM 646 C C . ALA A 1 82 ? 1.448 -7.049 0.133 1.00 91.56 82 ALA A C 1
ATOM 648 O O . ALA A 1 82 ? 2.195 -7.994 0.395 1.00 91.56 82 ALA A O 1
ATOM 649 N N . PHE A 1 83 ? 0.838 -6.931 -1.041 1.00 90.25 83 PHE A N 1
ATOM 650 C CA . PHE A 1 83 ? 0.986 -7.849 -2.162 1.00 90.25 83 PHE A CA 1
ATOM 651 C C . PHE A 1 83 ? 1.228 -7.061 -3.443 1.00 90.25 83 PHE A C 1
ATOM 653 O O . PHE A 1 83 ? 0.324 -6.390 -3.936 1.00 90.25 83 PHE A O 1
ATOM 660 N N . PHE A 1 84 ? 2.440 -7.153 -3.975 1.00 91.12 84 PHE A N 1
ATOM 661 C CA . PHE A 1 84 ? 2.842 -6.497 -5.211 1.00 91.12 84 PHE A CA 1
ATOM 662 C C . PHE A 1 84 ? 3.244 -7.567 -6.218 1.00 91.12 84 PHE A C 1
ATOM 664 O O . PHE A 1 84 ? 4.240 -8.273 -6.039 1.00 91.12 84 PHE A O 1
ATOM 671 N N . ASP A 1 85 ? 2.425 -7.706 -7.256 1.00 87.75 85 ASP A N 1
ATOM 672 C CA . ASP A 1 85 ? 2.726 -8.540 -8.407 1.00 87.75 85 ASP A CA 1
ATOM 673 C C . ASP A 1 85 ? 3.429 -7.704 -9.470 1.00 87.75 85 ASP A C 1
ATOM 675 O O . ASP A 1 85 ? 2.817 -6.982 -10.257 1.00 87.75 85 ASP A O 1
ATOM 679 N N . THR A 1 86 ? 4.742 -7.832 -9.464 1.00 88.69 86 THR A N 1
ATOM 680 C CA . THR A 1 86 ? 5.668 -7.170 -10.373 1.00 88.69 86 THR A CA 1
ATOM 681 C C . THR A 1 86 ? 6.006 -8.021 -11.597 1.00 88.69 86 THR A C 1
ATOM 683 O O . THR A 1 86 ? 6.772 -7.567 -12.446 1.00 88.69 86 THR A O 1
ATOM 686 N N . THR A 1 87 ? 5.466 -9.246 -11.701 1.00 82.88 87 THR A N 1
ATOM 687 C CA . THR A 1 87 ? 5.822 -10.202 -12.758 1.00 82.88 87 THR A CA 1
ATOM 688 C C . THR A 1 87 ? 4.737 -10.357 -13.820 1.00 82.88 87 THR A C 1
ATOM 690 O O . THR A 1 87 ? 5.078 -10.502 -14.999 1.00 82.88 87 THR A O 1
ATOM 693 N N . ILE A 1 88 ? 3.450 -10.353 -13.443 1.00 80.12 88 ILE A N 1
ATOM 694 C CA . ILE A 1 88 ? 2.346 -10.619 -14.383 1.00 80.12 88 ILE A CA 1
ATOM 695 C C . ILE A 1 88 ? 1.467 -9.390 -14.623 1.00 80.12 88 ILE A C 1
ATOM 697 O O . ILE A 1 88 ? 1.210 -9.054 -15.781 1.00 80.12 88 ILE A O 1
ATOM 701 N N . THR A 1 89 ? 0.989 -8.721 -13.574 1.00 83.31 89 THR A N 1
ATOM 702 C CA . THR A 1 89 ? 0.008 -7.623 -13.684 1.00 83.31 89 THR A CA 1
ATOM 703 C C . THR A 1 89 ? 0.596 -6.234 -13.505 1.00 83.31 89 THR A C 1
ATOM 705 O O . THR A 1 89 ? 0.051 -5.286 -14.067 1.00 83.31 89 THR A O 1
ATOM 708 N N . GLY A 1 90 ? 1.691 -6.084 -12.761 1.00 88.12 90 GLY A N 1
ATOM 709 C CA . GLY A 1 90 ? 2.238 -4.770 -12.424 1.00 88.12 90 GLY A CA 1
ATOM 710 C C . GLY A 1 90 ? 1.339 -4.002 -11.453 1.00 88.12 90 GLY A C 1
ATOM 711 O O . GLY A 1 90 ? 1.281 -2.770 -11.511 1.00 88.12 90 GLY A O 1
ATOM 712 N N . LEU A 1 91 ? 0.617 -4.731 -10.595 1.00 90.69 91 LEU A N 1
ATOM 713 C CA . LEU A 1 91 ? -0.326 -4.200 -9.614 1.00 90.69 91 LEU A CA 1
ATOM 714 C C . LEU A 1 91 ? 0.160 -4.460 -8.188 1.00 90.69 91 LEU A C 1
ATOM 716 O O . LEU A 1 91 ? 0.700 -5.520 -7.871 1.00 90.69 91 LEU A O 1
ATOM 720 N N . GLY A 1 92 ? -0.099 -3.503 -7.306 1.00 92.12 92 GLY A N 1
ATOM 721 C CA . GLY A 1 92 ? 0.192 -3.584 -5.882 1.00 92.12 92 GLY A CA 1
ATOM 722 C C . GLY A 1 92 ? -1.041 -3.317 -5.037 1.00 92.12 92 GLY A C 1
ATOM 723 O O . GLY A 1 92 ? -1.893 -2.510 -5.392 1.00 92.12 92 GLY A O 1
ATOM 724 N N . ASN A 1 93 ? -1.145 -3.996 -3.904 1.00 93.75 93 ASN A N 1
ATOM 725 C CA . ASN A 1 93 ? -2.131 -3.701 -2.876 1.00 93.75 93 ASN A CA 1
ATOM 726 C C . ASN A 1 93 ? -1.442 -3.699 -1.517 1.00 93.75 93 ASN A C 1
ATOM 728 O O . ASN A 1 93 ? -0.727 -4.642 -1.190 1.00 93.75 93 ASN A O 1
ATOM 732 N N . LEU A 1 94 ? -1.691 -2.672 -0.719 1.00 95.38 94 LEU A N 1
ATOM 733 C CA . LEU A 1 94 ? -1.325 -2.596 0.688 1.00 95.38 94 LEU A CA 1
ATOM 734 C C . LEU A 1 94 ? -2.606 -2.446 1.503 1.00 95.38 94 LEU A C 1
ATOM 736 O O . LEU A 1 94 ? -3.395 -1.536 1.262 1.00 95.38 94 LEU A O 1
ATOM 740 N N . TYR A 1 95 ? -2.791 -3.334 2.468 1.00 94.12 95 TYR A N 1
ATOM 741 C CA . TYR A 1 95 ? -3.907 -3.339 3.400 1.00 94.12 95 TYR A CA 1
ATOM 742 C C . TYR A 1 95 ? -3.392 -2.978 4.791 1.00 94.12 95 TYR A C 1
ATOM 744 O O . TYR A 1 95 ? -2.411 -3.562 5.251 1.00 94.12 95 TYR A O 1
ATOM 752 N N . LEU A 1 96 ? -4.047 -2.029 5.454 1.00 95.06 96 LEU A N 1
ATOM 753 C CA . LEU A 1 96 ? -3.720 -1.553 6.796 1.00 95.06 96 LEU A CA 1
ATOM 754 C C . LEU A 1 96 ? -4.913 -1.825 7.713 1.00 95.06 96 LEU A C 1
ATOM 756 O O . LEU A 1 96 ? -6.032 -1.405 7.405 1.00 95.06 96 LEU A O 1
ATOM 760 N N . PHE A 1 97 ? -4.687 -2.508 8.833 1.00 93.81 97 PHE A N 1
ATOM 761 C CA . PHE A 1 97 ? -5.741 -2.892 9.774 1.00 93.81 97 PHE A CA 1
ATOM 762 C C . PHE A 1 97 ? -5.441 -2.318 11.150 1.00 93.81 97 PHE A C 1
ATOM 764 O O . PHE A 1 97 ? -4.358 -2.552 11.691 1.00 93.81 97 PHE A O 1
ATOM 771 N N . ARG A 1 98 ? -6.398 -1.568 11.713 1.00 93.38 98 ARG A N 1
ATOM 772 C CA . ARG A 1 98 ? -6.236 -0.988 13.049 1.00 93.38 98 ARG A CA 1
ATOM 773 C C . ARG A 1 98 ? -6.100 -2.088 14.091 1.00 93.38 98 ARG A C 1
ATOM 775 O O . ARG A 1 98 ? -5.165 -2.059 14.872 1.00 93.38 98 ARG A O 1
ATOM 782 N N . ASP A 1 99 ? -6.994 -3.071 14.030 1.00 90.56 99 ASP A N 1
ATOM 783 C CA . ASP A 1 99 ? -7.000 -4.249 14.890 1.00 90.56 99 ASP A CA 1
ATOM 784 C C . ASP A 1 99 ? -7.026 -5.522 14.032 1.00 90.56 99 ASP A C 1
ATOM 786 O O . ASP A 1 99 ? -7.985 -5.801 13.309 1.00 90.56 99 ASP A O 1
ATOM 790 N N . HIS A 1 100 ? -5.954 -6.307 14.117 1.00 85.69 100 HIS A N 1
ATOM 791 C CA . HIS A 1 100 ? -5.795 -7.564 13.387 1.00 85.69 100 HIS A CA 1
ATOM 792 C C . HIS A 1 100 ? -6.634 -8.713 13.966 1.00 85.69 100 HIS A C 1
ATOM 794 O O . HIS A 1 100 ? -6.896 -9.695 13.268 1.00 85.69 100 HIS A O 1
ATOM 800 N N . SER A 1 101 ? -7.063 -8.627 15.230 1.00 86.19 101 SER A N 1
ATOM 801 C CA . SER A 1 101 ? -7.815 -9.686 15.917 1.00 86.19 101 SER A CA 1
ATOM 802 C C . SER A 1 101 ? -9.241 -9.842 15.376 1.00 86.19 101 SER A C 1
ATOM 804 O O . SER A 1 101 ? -9.812 -10.934 15.406 1.00 86.19 101 SER A O 1
ATOM 806 N N . ALA A 1 102 ? -9.784 -8.783 14.777 1.00 77.88 102 ALA A N 1
ATOM 807 C CA . ALA A 1 102 ? -11.088 -8.786 14.126 1.00 77.88 102 ALA A CA 1
ATOM 808 C C . ALA A 1 102 ? -11.040 -9.222 12.648 1.00 77.88 102 ALA A C 1
ATOM 810 O O . ALA A 1 102 ? -12.088 -9.314 12.008 1.00 77.88 102 ALA A O 1
ATOM 811 N N . VAL A 1 103 ? -9.850 -9.482 12.087 1.00 81.94 103 VAL A N 1
ATOM 812 C CA . VAL A 1 103 ? -9.675 -9.678 10.642 1.00 81.94 103 VAL A CA 1
ATOM 813 C C . VAL A 1 103 ? -9.122 -11.058 10.311 1.00 81.94 103 VAL A C 1
ATOM 815 O O . VAL A 1 103 ? -8.058 -11.479 10.771 1.00 81.94 103 VAL A O 1
ATOM 818 N N . GLN A 1 104 ? -9.828 -11.739 9.414 1.00 82.75 104 GLN A N 1
ATOM 819 C CA . GLN A 1 104 ? -9.358 -12.966 8.795 1.00 82.75 104 GLN A CA 1
ATOM 820 C C . GLN A 1 104 ? -9.141 -12.742 7.304 1.00 82.75 104 GLN A C 1
ATOM 822 O O . GLN A 1 104 ? -9.984 -12.170 6.615 1.00 82.75 104 GLN A O 1
ATOM 827 N N . GLN A 1 105 ? -8.018 -13.235 6.796 1.00 78.38 105 GLN A N 1
ATOM 828 C CA . GLN A 1 105 ? -7.732 -13.275 5.371 1.00 78.38 105 GLN A CA 1
ATOM 829 C C . GLN A 1 105 ? -7.937 -14.687 4.846 1.00 78.38 105 GLN A C 1
ATOM 831 O O . GLN A 1 105 ? -7.597 -15.663 5.510 1.00 78.38 105 GLN A O 1
ATOM 836 N N . PHE A 1 106 ? -8.462 -14.819 3.637 1.00 78.19 106 PHE A N 1
ATOM 837 C CA . PHE A 1 106 ? -8.493 -16.119 2.989 1.00 78.19 106 PHE A CA 1
ATOM 838 C C . PHE A 1 106 ? -7.060 -16.575 2.682 1.00 78.19 106 PHE A C 1
ATOM 840 O O . PHE A 1 106 ? -6.302 -15.858 2.025 1.00 78.19 106 PHE A O 1
ATOM 847 N N . ASP A 1 107 ? -6.680 -17.761 3.156 1.00 69.31 107 ASP A N 1
ATOM 848 C CA . ASP A 1 107 ? -5.406 -18.386 2.824 1.00 69.31 107 ASP A CA 1
ATOM 849 C C . ASP A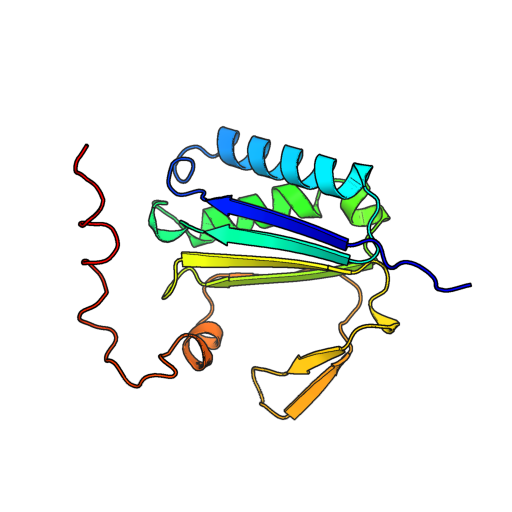 1 107 ? -5.417 -18.865 1.378 1.00 69.31 107 ASP A C 1
ATOM 851 O O . ASP A 1 107 ? -5.705 -20.019 1.052 1.00 69.31 107 ASP A O 1
ATOM 855 N N . ARG A 1 108 ? -5.069 -17.920 0.515 1.00 65.12 108 ARG A N 1
ATOM 856 C CA . ARG A 1 108 ? -4.978 -18.087 -0.928 1.00 65.12 108 ARG A CA 1
ATOM 857 C C . ARG A 1 108 ? -3.883 -19.056 -1.372 1.00 65.12 108 ARG A C 1
ATOM 859 O O . ARG A 1 108 ? -3.947 -19.528 -2.499 1.00 65.12 108 ARG A O 1
ATOM 866 N N . TYR A 1 109 ? -2.890 -19.344 -0.528 1.00 62.12 109 TYR A N 1
ATOM 867 C CA . TYR A 1 109 ? -1.755 -20.188 -0.912 1.00 62.12 109 TYR A CA 1
ATOM 868 C C . TYR A 1 109 ? -2.085 -21.663 -0.801 1.00 62.12 109 TYR A C 1
ATOM 870 O O . TYR A 1 109 ? -1.766 -22.446 -1.690 1.00 62.12 109 TYR A O 1
ATOM 878 N N . LEU A 1 110 ? -2.731 -22.042 0.298 1.00 66.06 110 LEU A N 1
ATOM 879 C CA . LEU A 1 110 ? -3.058 -23.440 0.556 1.00 66.06 110 LEU A CA 1
ATOM 880 C C . LEU A 1 110 ? -4.532 -23.741 0.270 1.00 66.06 110 LEU A C 1
ATOM 882 O O . LEU A 1 110 ? -4.939 -24.896 0.360 1.00 66.06 110 LEU A O 1
ATOM 886 N N . ASN A 1 111 ? -5.331 -22.721 -0.070 1.00 68.81 111 ASN A N 1
ATOM 887 C CA . ASN A 1 111 ? -6.776 -22.825 -0.278 1.00 68.81 111 ASN A CA 1
ATOM 888 C C . ASN A 1 111 ? -7.484 -23.476 0.929 1.00 68.81 111 ASN A C 1
ATOM 890 O O . ASN A 1 111 ? -8.459 -24.211 0.782 1.00 68.81 111 ASN A O 1
ATOM 894 N N . THR A 1 112 ? -6.951 -23.247 2.137 1.00 72.00 112 THR A N 1
ATOM 895 C CA . THR A 1 112 ? -7.391 -23.933 3.368 1.00 72.00 112 THR A CA 1
ATOM 896 C C . THR A 1 112 ? -8.508 -23.206 4.116 1.00 72.00 112 THR A C 1
ATOM 898 O O . THR A 1 112 ? -8.949 -23.681 5.159 1.00 72.00 112 THR A O 1
ATOM 901 N N . GLY A 1 113 ? -8.993 -22.077 3.589 1.00 77.38 113 GLY A N 1
ATOM 902 C CA . GLY A 1 113 ? -10.014 -21.247 4.228 1.00 77.38 113 GLY A CA 1
ATOM 903 C C . GLY A 1 113 ? -9.447 -19.963 4.829 1.00 77.38 113 GLY A C 1
ATOM 904 O O . GLY A 1 113 ? -8.349 -19.531 4.490 1.00 77.38 113 GLY A O 1
ATOM 905 N N . TYR A 1 114 ? -10.210 -19.324 5.711 1.00 80.94 114 TYR A N 1
ATOM 906 C CA . TYR A 1 114 ? -9.818 -18.070 6.349 1.00 80.94 114 TYR A CA 1
ATOM 907 C C . TYR A 1 114 ? -8.823 -18.308 7.492 1.00 80.94 114 TYR A C 1
ATOM 909 O O . TYR A 1 114 ? -9.007 -19.191 8.328 1.00 80.94 114 TYR A O 1
ATOM 917 N N . ARG A 1 115 ? -7.757 -17.509 7.528 1.00 81.00 115 ARG A N 1
ATOM 918 C CA . ARG A 1 115 ? -6.734 -17.482 8.572 1.00 81.00 115 ARG A CA 1
ATOM 919 C C . ARG A 1 115 ? -6.686 -16.114 9.221 1.00 81.00 115 ARG A C 1
ATOM 921 O O . ARG A 1 115 ? -6.810 -15.092 8.550 1.00 81.00 115 ARG A O 1
ATOM 928 N N . GLN A 1 116 ? -6.447 -16.111 10.524 1.00 83.94 116 GLN A N 1
ATOM 929 C CA . GLN A 1 116 ? -6.221 -14.881 11.265 1.00 83.94 116 GLN A CA 1
ATOM 930 C C . GLN A 1 116 ? -4.993 -14.143 10.717 1.00 83.94 116 GLN A C 1
ATOM 932 O O . GLN A 1 116 ? -3.954 -14.765 10.465 1.00 83.94 116 GLN A O 1
ATOM 937 N N . ILE A 1 117 ? -5.111 -12.827 10.549 1.00 84.12 117 ILE A N 1
ATOM 938 C CA . ILE A 1 117 ? -3.957 -11.970 10.272 1.00 84.12 117 ILE A CA 1
ATOM 939 C C . ILE A 1 117 ? -3.080 -11.899 11.528 1.00 84.12 117 ILE A C 1
ATOM 941 O O . ILE A 1 117 ? -3.580 -11.897 12.652 1.00 84.12 117 ILE A O 1
ATOM 945 N N . ARG A 1 118 ? -1.758 -11.896 11.347 1.00 84.62 118 ARG A N 1
ATOM 946 C CA . ARG A 1 118 ? -0.803 -11.741 12.450 1.00 84.62 118 ARG A CA 1
ATOM 947 C C . ARG A 1 118 ? -0.578 -10.258 12.730 1.00 84.62 118 ARG A C 1
ATOM 949 O O . ARG A 1 118 ? -0.656 -9.445 11.816 1.00 84.62 118 ARG A O 1
ATOM 956 N N . ALA A 1 119 ? -0.268 -9.925 13.980 1.00 87.25 119 ALA A N 1
ATOM 957 C CA . ALA A 1 119 ? 0.252 -8.602 14.308 1.00 87.25 119 ALA A CA 1
ATOM 958 C C . ALA A 1 119 ? 1.563 -8.333 13.549 1.00 87.25 119 ALA A C 1
ATOM 960 O O . ALA A 1 119 ? 2.353 -9.258 13.333 1.00 87.25 119 ALA A O 1
ATOM 961 N N . GLY A 1 120 ? 1.807 -7.067 13.213 1.00 88.69 120 GLY A N 1
ATOM 962 C CA . GLY A 1 120 ? 2.977 -6.637 12.454 1.00 88.69 120 GLY A CA 1
ATOM 963 C C . GLY A 1 120 ? 2.715 -6.437 10.960 1.00 88.69 120 GLY A C 1
ATOM 964 O O . GLY A 1 120 ? 1.594 -6.562 10.466 1.00 88.69 120 GLY A O 1
ATOM 965 N N . HIS A 1 121 ? 3.774 -6.064 10.248 1.00 89.25 121 HIS A N 1
ATOM 966 C CA . HIS A 1 121 ? 3.706 -5.588 8.870 1.00 89.25 121 HIS A CA 1
ATOM 967 C C . HIS A 1 121 ? 4.389 -6.580 7.929 1.00 89.25 121 HIS A C 1
ATOM 969 O O . HIS A 1 121 ? 5.616 -6.686 7.910 1.00 89.25 121 HIS A O 1
ATOM 975 N N . ASP A 1 122 ? 3.590 -7.296 7.142 1.00 88.19 122 ASP A N 1
ATOM 976 C CA . ASP A 1 122 ? 4.062 -8.298 6.190 1.00 88.19 122 ASP A CA 1
ATOM 977 C C . ASP A 1 122 ? 3.985 -7.770 4.752 1.00 88.19 122 ASP A C 1
ATOM 979 O O . ASP A 1 122 ? 3.058 -7.055 4.365 1.00 88.19 122 ASP A O 1
ATOM 983 N N . SER A 1 123 ? 4.950 -8.146 3.911 1.00 88.25 123 SER A N 1
ATOM 984 C CA . SER A 1 123 ? 4.938 -7.779 2.492 1.00 88.25 123 SER A CA 1
ATOM 985 C C . SER A 1 123 ? 5.479 -8.878 1.588 1.00 88.25 123 SER A C 1
ATOM 987 O O . SER A 1 123 ? 6.420 -9.599 1.926 1.00 88.25 123 SER A O 1
ATOM 989 N N . ILE A 1 124 ? 4.877 -8.994 0.406 1.00 86.06 124 ILE A N 1
ATOM 990 C CA . ILE A 1 124 ? 5.290 -9.917 -0.648 1.00 86.06 124 ILE A CA 1
ATOM 991 C C . ILE A 1 124 ? 5.393 -9.134 -1.953 1.00 86.06 124 ILE A C 1
ATOM 993 O O . ILE A 1 124 ? 4.405 -8.586 -2.437 1.00 86.06 124 ILE A O 1
ATOM 997 N N . VAL A 1 125 ? 6.601 -9.119 -2.513 1.00 86.12 125 VAL A N 1
ATOM 998 C CA . VAL A 1 125 ? 6.952 -8.461 -3.777 1.00 86.12 125 VAL A CA 1
ATOM 999 C C . VAL A 1 125 ? 7.573 -9.513 -4.694 1.00 86.12 125 VAL A C 1
ATOM 1001 O O . VAL A 1 125 ? 8.478 -10.226 -4.254 1.00 86.12 125 VAL A O 1
ATOM 1004 N N . GLY A 1 126 ? 7.063 -9.647 -5.920 1.00 73.38 126 GLY A N 1
ATOM 1005 C CA . GLY A 1 126 ? 7.698 -10.420 -7.000 1.00 73.38 126 GLY A CA 1
ATOM 1006 C C . GLY A 1 126 ? 7.845 -11.935 -6.794 1.00 73.38 126 GLY A C 1
ATOM 1007 O O . GLY A 1 126 ? 8.493 -12.605 -7.596 1.00 73.38 126 GLY A O 1
ATOM 1008 N N . ARG A 1 127 ? 7.276 -12.525 -5.732 1.00 66.38 127 ARG A N 1
ATOM 1009 C CA . ARG A 1 127 ? 7.381 -13.977 -5.491 1.00 66.38 127 ARG A CA 1
ATOM 1010 C C . ARG A 1 127 ? 6.558 -14.788 -6.492 1.00 66.38 127 ARG A C 1
ATOM 1012 O O . ARG A 1 127 ? 5.401 -14.469 -6.743 1.00 66.38 127 ARG A O 1
ATOM 1019 N N . SER A 1 128 ? 7.101 -15.939 -6.896 1.00 52.66 128 SER A N 1
ATOM 1020 C CA . SER A 1 128 ? 6.433 -16.981 -7.698 1.00 52.66 128 SER A CA 1
ATOM 1021 C C . SER A 1 128 ? 5.125 -17.508 -7.094 1.00 52.66 128 SER A C 1
ATOM 1023 O O . SER A 1 128 ? 4.303 -18.089 -7.788 1.00 52.66 128 SER A O 1
ATOM 1025 N N . GLU A 1 129 ? 4.864 -17.279 -5.808 1.00 49.03 129 GLU A N 1
ATOM 1026 C CA . GLU A 1 129 ? 3.569 -17.594 -5.192 1.00 49.03 129 GLU A CA 1
ATOM 1027 C C . GLU A 1 129 ? 2.431 -16.679 -5.706 1.00 49.03 129 GLU A C 1
ATOM 1029 O O . GLU A 1 129 ? 1.258 -17.014 -5.546 1.00 49.03 129 GLU A O 1
ATOM 1034 N N . ALA A 1 130 ? 2.754 -15.556 -6.366 1.00 46.31 130 ALA A N 1
ATOM 1035 C CA . ALA A 1 130 ? 1.813 -14.750 -7.152 1.00 46.31 130 ALA A CA 1
ATOM 1036 C C . ALA A 1 130 ? 1.422 -15.428 -8.485 1.00 46.31 130 ALA A C 1
ATOM 1038 O O . ALA A 1 130 ? 0.325 -15.182 -8.999 1.00 46.31 130 ALA A O 1
ATOM 1039 N N . ASP A 1 131 ? 2.252 -16.351 -8.998 1.00 41.88 131 ASP A N 1
ATOM 1040 C CA . ASP A 1 131 ? 2.013 -17.065 -10.261 1.00 41.88 131 ASP A CA 1
ATOM 1041 C C . ASP A 1 131 ? 0.795 -17.997 -10.190 1.00 41.88 131 ASP A C 1
ATOM 1043 O O . ASP A 1 131 ? 0.254 -18.366 -11.227 1.00 41.88 131 ASP A O 1
ATOM 1047 N N . GLY A 1 132 ? 0.347 -18.404 -8.998 1.00 41.62 132 GLY A N 1
ATOM 1048 C CA . GLY A 1 132 ? -0.771 -19.342 -8.845 1.00 41.62 132 GLY A CA 1
ATOM 1049 C C . GLY A 1 132 ? -2.155 -18.726 -9.071 1.00 41.62 132 GLY A C 1
ATOM 1050 O O .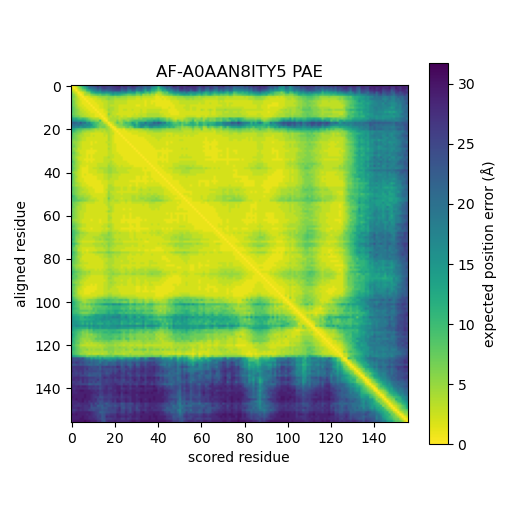 GLY A 1 132 ? -3.053 -19.419 -9.538 1.00 41.62 132 GLY A O 1
ATOM 1051 N N . PHE A 1 133 ? -2.330 -17.436 -8.761 1.00 43.25 133 PHE A N 1
ATOM 1052 C CA . PHE A 1 133 ? -3.641 -16.768 -8.818 1.00 43.25 133 PHE A CA 1
ATOM 1053 C C . PHE A 1 133 ? -3.733 -15.723 -9.933 1.00 43.25 133 PHE A C 1
ATOM 1055 O O . PHE A 1 133 ? -4.809 -15.482 -10.470 1.00 43.25 133 PHE A O 1
ATOM 1062 N N . ILE A 1 134 ? -2.603 -15.133 -10.330 1.00 45.97 134 ILE A N 1
ATOM 1063 C CA . ILE A 1 134 ? -2.561 -14.182 -11.448 1.00 45.97 134 ILE A CA 1
ATOM 1064 C C . ILE A 1 134 ? -2.336 -14.909 -12.785 1.00 45.97 134 ILE A C 1
ATOM 1066 O O . ILE A 1 134 ? -2.525 -14.352 -13.869 1.00 45.97 134 ILE A O 1
ATOM 1070 N N . ARG A 1 135 ? -2.072 -16.222 -12.742 1.00 42.56 135 ARG A N 1
ATOM 1071 C CA . ARG A 1 135 ? -2.364 -17.104 -13.873 1.00 42.56 135 ARG A CA 1
ATOM 1072 C C . ARG A 1 135 ? -3.870 -17.257 -14.042 1.00 42.56 135 ARG A C 1
ATOM 1074 O O . ARG A 1 135 ? -4.488 -18.199 -13.570 1.00 42.56 135 ARG A O 1
ATOM 1081 N N . ASN A 1 136 ? -4.404 -16.313 -14.797 1.00 43.75 136 ASN A N 1
ATOM 1082 C CA . ASN A 1 136 ? -5.476 -16.496 -15.751 1.00 43.75 136 ASN A CA 1
ATOM 1083 C C . ASN A 1 136 ? -6.631 -17.414 -15.321 1.00 43.75 136 ASN A C 1
ATOM 1085 O O . ASN A 1 136 ? -6.725 -18.570 -15.736 1.00 43.75 136 ASN A O 1
ATOM 1089 N N . THR A 1 137 ? -7.594 -16.842 -14.606 1.00 46.22 137 THR A N 1
ATOM 1090 C CA . THR A 1 137 ? -8.918 -17.441 -14.387 1.00 46.22 137 THR A CA 1
ATOM 1091 C C . THR A 1 137 ? -9.691 -17.704 -15.698 1.00 46.22 137 THR A C 1
ATOM 1093 O O . THR A 1 137 ? -10.742 -18.335 -15.659 1.00 46.22 137 THR A O 1
ATOM 1096 N N . PHE A 1 138 ? -9.180 -17.260 -16.856 1.00 50.34 138 PHE A N 1
ATOM 1097 C CA . PHE A 1 138 ? -9.779 -17.394 -18.191 1.00 50.34 138 PHE A CA 1
ATOM 1098 C C . PHE A 1 138 ? -8.968 -18.267 -19.175 1.00 50.34 138 PHE A C 1
ATOM 1100 O O . PHE A 1 138 ? -9.342 -18.380 -20.338 1.00 50.34 138 PHE A O 1
ATOM 1107 N N . GLY A 1 139 ? -7.889 -18.932 -18.741 1.00 46.97 139 GLY A N 1
ATOM 1108 C CA . GLY A 1 139 ? -7.201 -19.956 -19.546 1.00 46.97 139 GLY A CA 1
ATOM 1109 C C . GLY A 1 139 ? -6.346 -19.470 -20.731 1.00 46.97 139 GLY A C 1
ATOM 1110 O O . GLY A 1 139 ? -5.894 -20.292 -21.526 1.00 46.97 139 GLY A O 1
ATOM 1111 N N . GLU A 1 140 ? -6.072 -18.175 -20.870 1.00 52.50 140 GLU A N 1
ATOM 1112 C CA . GLU A 1 140 ? -5.200 -17.651 -21.938 1.00 52.50 140 GLU A CA 1
ATOM 1113 C C . GLU A 1 140 ? -3.697 -17.782 -21.608 1.00 52.50 140 GLU A C 1
ATOM 1115 O O . GLU A 1 140 ? -3.237 -17.613 -20.473 1.00 52.50 140 GLU A O 1
ATOM 1120 N N . GLN A 1 141 ? -2.894 -18.090 -22.626 1.00 47.31 141 GLN A N 1
ATOM 1121 C CA . GLN A 1 141 ? -1.461 -18.321 -22.455 1.00 47.31 141 GLN A CA 1
ATOM 1122 C C . GLN A 1 141 ? -0.665 -17.013 -22.244 1.00 47.31 141 GLN A C 1
ATOM 1124 O O . GLN A 1 141 ? -0.945 -16.012 -22.907 1.00 47.31 141 GLN A O 1
ATOM 1129 N N . PRO A 1 142 ? 0.409 -17.015 -21.423 1.00 47.28 142 PRO A N 1
ATOM 1130 C CA . PRO A 1 142 ? 1.106 -15.797 -20.970 1.00 47.28 142 PRO A CA 1
ATOM 1131 C C . PRO A 1 142 ? 1.911 -15.049 -22.048 1.00 47.28 142 PRO A C 1
ATOM 1133 O O . PRO A 1 142 ? 2.542 -14.032 -21.765 1.00 47.28 142 PRO A O 1
ATOM 1136 N N . ILE A 1 143 ? 1.982 -15.578 -23.270 1.00 50.66 143 ILE A N 1
ATOM 1137 C CA . ILE A 1 143 ? 3.006 -15.183 -24.245 1.00 50.66 143 ILE A CA 1
ATOM 1138 C C . ILE A 1 143 ? 2.533 -14.020 -25.134 1.00 50.66 143 ILE A C 1
ATOM 1140 O O . ILE A 1 143 ? 3.361 -13.259 -25.629 1.00 50.66 143 ILE A O 1
ATOM 1144 N N . ILE A 1 144 ? 1.220 -13.814 -25.291 1.00 45.59 144 ILE A N 1
ATOM 1145 C CA . ILE A 1 144 ? 0.682 -12.883 -26.303 1.00 45.59 144 ILE A CA 1
ATOM 1146 C C . ILE A 1 144 ? 0.338 -11.496 -25.718 1.00 45.59 144 ILE A C 1
ATOM 1148 O O . ILE A 1 144 ? 0.398 -10.493 -26.426 1.00 45.59 144 ILE A O 1
ATOM 1152 N N . ILE A 1 145 ? 0.086 -11.392 -24.409 1.00 48.53 145 ILE A N 1
ATOM 1153 C CA . ILE A 1 145 ? -0.393 -10.149 -23.768 1.00 48.53 145 ILE A CA 1
ATOM 1154 C C . ILE A 1 145 ? 0.748 -9.176 -23.402 1.00 48.53 145 ILE A C 1
ATOM 1156 O O . ILE A 1 145 ? 0.517 -7.993 -23.159 1.00 48.53 145 ILE A O 1
ATOM 1160 N N . ARG A 1 146 ? 2.009 -9.627 -23.440 1.00 46.91 146 ARG A N 1
ATOM 1161 C CA . ARG A 1 146 ? 3.190 -8.872 -22.967 1.00 46.91 146 ARG A CA 1
ATOM 1162 C C . ARG A 1 146 ? 3.452 -7.521 -23.650 1.00 46.91 146 ARG A C 1
ATOM 1164 O O . ARG A 1 146 ? 4.291 -6.768 -23.172 1.00 46.91 146 ARG A O 1
ATOM 1171 N N . ARG A 1 147 ? 2.797 -7.208 -24.773 1.00 43.44 147 ARG A N 1
ATOM 1172 C CA . ARG A 1 147 ? 3.076 -5.983 -25.547 1.00 43.44 147 ARG A CA 1
ATOM 1173 C C . ARG A 1 147 ? 1.863 -5.185 -26.005 1.00 43.44 147 ARG A C 1
ATOM 1175 O O . ARG A 1 147 ? 2.065 -4.113 -26.553 1.00 43.44 147 ARG A O 1
ATOM 1182 N N . GLN A 1 148 ? 0.633 -5.659 -25.826 1.00 42.34 148 GLN A N 1
ATOM 1183 C CA . GLN A 1 148 ? -0.518 -4.973 -26.431 1.00 42.34 148 GLN A CA 1
ATOM 1184 C C . GLN A 1 148 ? -1.179 -3.936 -25.514 1.00 42.34 148 GLN A C 1
ATOM 1186 O O . GLN A 1 148 ? -1.620 -2.911 -26.021 1.00 42.34 148 GLN A O 1
ATOM 1191 N N . PHE A 1 149 ? -1.168 -4.122 -24.188 1.00 44.19 149 PHE A N 1
ATOM 1192 C CA . PHE A 1 149 ? -1.866 -3.206 -23.269 1.00 44.19 149 PHE A CA 1
ATOM 1193 C C . PHE A 1 149 ? -1.251 -1.801 -23.165 1.00 44.19 149 PHE A C 1
ATOM 1195 O O . PHE A 1 149 ? -1.987 -0.830 -23.047 1.00 44.19 149 PHE A O 1
ATOM 1202 N N . TYR A 1 150 ? 0.076 -1.668 -23.256 1.00 42.88 150 TYR A N 1
ATOM 1203 C CA . TYR A 1 150 ? 0.753 -0.365 -23.139 1.00 42.88 150 TYR A CA 1
ATOM 1204 C C . TYR A 1 150 ? 1.063 0.306 -24.485 1.00 42.88 150 TYR A C 1
ATOM 1206 O O . TYR A 1 150 ? 1.472 1.463 -24.519 1.00 42.88 150 TYR A O 1
ATOM 1214 N N . VAL A 1 151 ? 0.870 -0.394 -25.609 1.00 44.19 151 VAL A N 1
ATOM 1215 C CA . VAL A 1 151 ? 1.149 0.158 -26.949 1.00 44.19 151 VAL A CA 1
ATOM 1216 C C . VAL A 1 151 ? -0.076 0.878 -27.530 1.00 44.19 151 VAL A C 1
ATOM 1218 O O . VAL A 1 151 ? 0.071 1.712 -28.420 1.00 44.19 151 VAL A O 1
ATOM 1221 N N . SER A 1 152 ? -1.287 0.634 -27.014 1.00 40.84 152 SER A N 1
ATOM 1222 C CA . SER A 1 152 ? -2.515 1.237 -27.553 1.00 40.84 152 SER A CA 1
ATOM 1223 C C . SER A 1 152 ? -2.826 2.658 -27.067 1.00 40.84 152 SER A C 1
ATOM 1225 O O . SER A 1 152 ? -3.748 3.268 -27.602 1.00 40.84 152 SER A O 1
ATOM 1227 N N . THR A 1 153 ? -2.092 3.213 -26.097 1.00 44.59 153 THR A N 1
ATOM 1228 C CA . THR A 1 153 ? -2.390 4.539 -25.511 1.00 44.59 153 THR A CA 1
ATOM 1229 C C . THR A 1 153 ? -1.453 5.672 -25.937 1.00 44.59 153 THR A C 1
ATOM 1231 O O . THR A 1 153 ? -1.667 6.811 -25.535 1.00 44.59 153 THR A O 1
ATOM 1234 N N . GLN A 1 154 ? -0.489 5.439 -26.833 1.00 37.53 154 GLN A N 1
ATOM 1235 C CA . GLN A 1 154 ? 0.255 6.529 -27.484 1.00 37.53 154 GLN A CA 1
ATOM 1236 C C . GLN A 1 154 ? -0.439 7.015 -28.762 1.00 37.53 154 GLN A C 1
ATOM 1238 O O . GLN A 1 154 ? 0.080 6.839 -29.861 1.00 37.53 154 GLN A O 1
ATOM 1243 N N . LYS A 1 155 ? -1.611 7.639 -28.629 1.00 39.50 155 LYS A N 1
ATOM 1244 C CA . LYS A 1 155 ? -2.118 8.616 -29.605 1.00 39.50 155 LYS A CA 1
ATOM 1245 C C . LYS A 1 155 ? -3.078 9.572 -28.911 1.00 39.50 155 LYS A C 1
ATOM 1247 O O . LYS A 1 155 ? -4.255 9.252 -28.859 1.00 39.50 155 LYS A O 1
ATOM 1252 N N . PHE A 1 156 ? -2.569 10.708 -28.437 1.00 39.94 156 PHE A N 1
ATOM 1253 C CA . PHE A 1 156 ? -3.168 12.038 -28.599 1.00 39.94 156 PHE A CA 1
ATOM 1254 C C . PHE A 1 156 ? -2.057 13.083 -28.506 1.00 39.94 156 PHE A C 1
ATOM 1256 O O . PHE A 1 156 ? -1.223 12.962 -27.582 1.00 39.94 156 PHE A O 1
#

Radius of gyration: 16.76 Å; Cα contacts (8 Å, |Δi|>4): 252; chains: 1; bounding box: 38×36×48 Å

Mean predicted aligned error: 9.81 Å

pLDDT: mean 79.78, std 18.79, range [37.53, 97.75]

Organism: Trichostrongylus colubriformis (NCBI:txid6319)

Nearest PDB structures (foldseek):
  3g7u-assembly1_A  TM=5.047E-01  e=1.947E-01  Escherichia coli O157:H7 str. EDL933
  7tc3-assembly1_A  TM=5.273E-01  e=3.480E-01  Homo sapiens
  5ulj-assembly4_D  TM=4.308E-01  e=4.804E-01  Scheffersomyces stipitis CBS 6054
  5ulj-assembly2_B  TM=5.371E-01  e=1.861E+00  Scheffersomyces stipitis CBS 6054
  5ulj-assembly1_A  TM=5.350E-01  e=2.570E+00  Scheffersomyces stipitis CBS 6054

Sequence (156 aa):
MIDYIKQVFITGDVSCIGTKDDDLRRWSSEVAKEIAEQKPEFAVVHVQGLHSADDPDYISRVIISGIIDLPEIHKHFDSSIAFFDTTITGLGNLYLFRDHSAVQQFDRYLNTGYRQIRAGHDSIVGRSEADGFIRNTFGEQPIIIRRQFYVSTQKF

Solvent-accessible surface area (backbone atoms only — not comparable to full-atom values): 8905 Å² total; per-residue (Å²): 131,85,81,79,80,43,71,45,81,46,78,46,75,37,45,91,41,45,84,40,68,70,60,43,40,48,50,22,38,52,54,32,48,56,50,44,77,66,65,42,52,33,37,38,42,39,38,34,38,35,71,59,18,92,51,30,59,59,52,52,51,46,42,51,48,31,26,54,69,36,68,61,38,55,72,57,28,50,16,31,47,33,47,31,37,52,80,84,78,15,36,32,38,37,40,39,26,34,59,29,92,85,38,66,43,70,36,76,87,76,68,78,46,74,38,74,49,63,78,41,78,48,75,46,63,60,52,74,82,51,54,72,70,72,54,47,96,78,75,67,72,86,79,73,65,82,62,56,80,78,62,72,71,82,78,132

Foldseek 3Di:
DPPDQFEEEAEDECLVPQAPLVVLLVVLLVVLVVCLVSLGQKYKYKYANLQSHPDSQVSQVSSLCSRCVPVSLVVQFQEKEKEAANDQGRMIMIMTHRDQQPDWDQPPQVNPGTDGDDGYYYYDGNDCSVVVPSPDPPPDDRPPPPPDPVVPPPDD